Protein AF-A0A257Y8H1-F1 (afdb_monomer_lite)

Radius of gyration: 10.43 Å; chains: 1; bounding box: 22×20×25 Å

Foldseek 3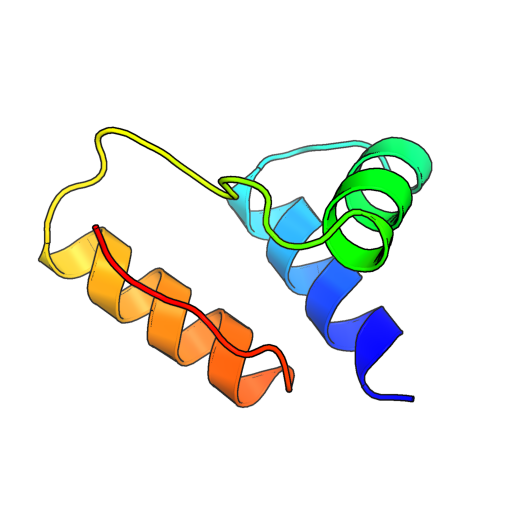Di:
DLLVLLLVLLCVQQVDDSVVSSCPSVVPPDDSDPPDDPVVLVVSQVSNVVSPDHDDDD

Secondary structure (DSSP, 8-state):
-THHHHHHHHHHHH---HHHHHHHHHT-S--S--S--HHHHHHHHHHHHHTT------

Sequence (58 aa):
DKKIEVIKEVRAITGLGLKQAKDLVEGAPKPVKEGVAKDEAEKLKAQLEKAGAKVELK

Structure (mmCIF, N/CA/C/O backbone):
data_AF-A0A257Y8H1-F1
#
_entry.id   AF-A0A257Y8H1-F1
#
loop_
_atom_site.group_PDB
_atom_site.id
_atom_site.type_symbol
_atom_site.label_atom_id
_atom_site.label_alt_id
_atom_site.label_comp_id
_atom_site.label_asym_id
_atom_site.label_entity_id
_atom_site.label_seq_id
_atom_site.pdbx_PDB_ins_code
_atom_site.Cartn_x
_atom_site.Cartn_y
_atom_site.Cartn_z
_atom_site.occupancy
_atom_site.B_iso_or_equiv
_atom_site.auth_seq_id
_atom_site.auth_comp_id
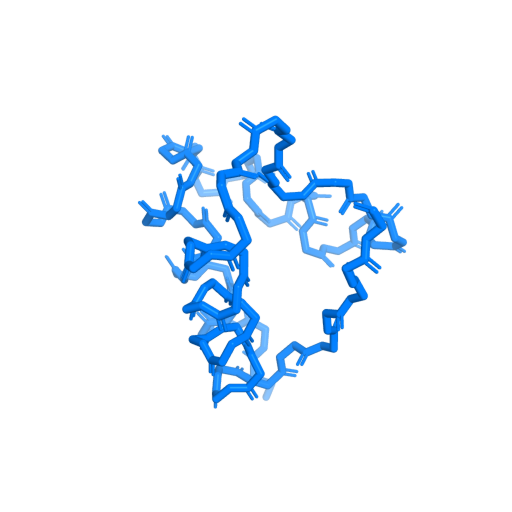_atom_site.auth_asym_id
_atom_site.auth_atom_id
_atom_site.pdbx_PDB_model_num
ATOM 1 N N . ASP A 1 1 ? 9.200 -9.821 -12.185 1.00 66.19 1 ASP A N 1
ATOM 2 C CA . ASP A 1 1 ? 8.982 -8.797 -11.143 1.00 66.19 1 ASP A CA 1
ATOM 3 C C . ASP A 1 1 ? 7.519 -8.671 -10.751 1.00 66.19 1 ASP A C 1
ATOM 5 O O . ASP A 1 1 ? 6.715 -8.260 -11.577 1.00 66.19 1 ASP A O 1
ATOM 9 N N . LYS A 1 2 ? 7.175 -8.958 -9.489 1.00 84.25 2 LYS A N 1
ATOM 10 C CA . LYS A 1 2 ? 5.830 -8.701 -8.931 1.00 84.25 2 LYS A CA 1
ATOM 11 C C . LYS A 1 2 ? 5.555 -7.207 -8.667 1.00 84.25 2 LYS A C 1
ATOM 13 O O . LYS A 1 2 ? 4.441 -6.813 -8.348 1.00 84.25 2 LYS A O 1
ATOM 18 N N . LYS A 1 3 ? 6.557 -6.337 -8.861 1.00 83.81 3 LYS A N 1
ATOM 19 C CA . LYS A 1 3 ? 6.455 -4.881 -8.650 1.00 83.81 3 LYS A CA 1
ATOM 20 C C . LYS A 1 3 ? 5.306 -4.226 -9.414 1.00 83.81 3 LYS A C 1
ATOM 22 O O . LYS A 1 3 ? 4.688 -3.312 -8.887 1.00 83.81 3 LYS A O 1
ATOM 27 N N . ILE A 1 4 ? 5.005 -4.675 -10.633 1.00 90.50 4 ILE A N 1
ATOM 28 C CA . ILE A 1 4 ? 3.911 -4.093 -11.427 1.00 90.50 4 ILE A CA 1
ATOM 29 C C . ILE A 1 4 ? 2.554 -4.361 -10.761 1.00 90.50 4 ILE A C 1
ATOM 31 O O . ILE A 1 4 ? 1.707 -3.471 -10.738 1.00 90.50 4 ILE A O 1
ATOM 35 N N . GLU A 1 5 ? 2.356 -5.556 -10.203 1.00 92.44 5 GLU A N 1
ATOM 36 C CA . GLU A 1 5 ? 1.129 -5.927 -9.488 1.00 92.44 5 GLU A CA 1
ATOM 37 C C . GLU A 1 5 ? 0.990 -5.103 -8.208 1.00 92.44 5 GLU A C 1
ATOM 39 O O . GLU A 1 5 ? -0.044 -4.477 -7.994 1.00 92.44 5 GLU A O 1
ATOM 44 N N . VAL A 1 6 ? 2.072 -4.975 -7.433 1.00 91.94 6 VAL A N 1
ATOM 45 C CA . VAL A 1 6 ? 2.098 -4.113 -6.241 1.00 91.94 6 VAL A CA 1
ATOM 46 C C . VAL A 1 6 ? 1.783 -2.656 -6.591 1.00 91.94 6 VAL A C 1
ATOM 48 O O . VAL A 1 6 ? 0.985 -2.024 -5.908 1.00 91.94 6 VAL A O 1
ATOM 51 N N . ILE A 1 7 ? 2.357 -2.112 -7.671 1.00 92.69 7 ILE A N 1
ATOM 52 C CA . ILE A 1 7 ? 2.077 -0.737 -8.113 1.00 92.69 7 ILE A CA 1
ATOM 53 C C . ILE A 1 7 ? 0.602 -0.583 -8.502 1.00 92.69 7 ILE A C 1
ATOM 55 O O . ILE A 1 7 ? 0.005 0.442 -8.182 1.00 92.69 7 ILE A O 1
ATOM 59 N N . LYS A 1 8 ? -0.009 -1.572 -9.168 1.00 91.81 8 LYS A N 1
ATOM 60 C CA . LYS A 1 8 ? -1.445 -1.534 -9.496 1.00 91.81 8 LYS A CA 1
ATOM 61 C C . LYS A 1 8 ? -2.307 -1.483 -8.236 1.00 91.81 8 LYS A C 1
ATOM 63 O O . LYS A 1 8 ? -3.186 -0.627 -8.160 1.00 91.81 8 LYS A O 1
ATOM 68 N N . GLU A 1 9 ? -2.016 -2.327 -7.250 1.00 92.94 9 GLU A N 1
ATOM 69 C CA . GLU A 1 9 ? -2.754 -2.347 -5.983 1.00 92.94 9 GLU A CA 1
ATOM 70 C C . GLU A 1 9 ? -2.552 -1.057 -5.185 1.00 92.94 9 GLU A C 1
ATOM 72 O O . GLU A 1 9 ? -3.521 -0.424 -4.779 1.00 92.94 9 GLU A O 1
ATOM 77 N N . VAL A 1 10 ? -1.312 -0.578 -5.044 1.00 91.50 10 VAL A N 1
ATOM 78 C CA . VAL A 1 10 ? -1.024 0.704 -4.379 1.00 91.50 10 VAL A CA 1
ATOM 79 C C . VAL A 1 10 ? -1.788 1.847 -5.044 1.00 91.50 10 VAL A C 1
ATOM 81 O O . VAL A 1 10 ? -2.362 2.675 -4.341 1.00 91.50 10 VAL A O 1
ATOM 84 N N . ARG A 1 11 ? -1.871 1.889 -6.380 1.00 93.31 11 ARG A N 1
ATOM 85 C CA . ARG A 1 11 ? -2.678 2.897 -7.091 1.00 93.31 11 ARG A CA 1
ATOM 86 C C . ARG A 1 11 ? -4.166 2.774 -6.792 1.00 93.31 11 ARG A C 1
ATOM 88 O O . ARG A 1 11 ? -4.808 3.799 -6.604 1.00 93.31 11 ARG A O 1
ATOM 95 N N . ALA A 1 12 ? -4.707 1.559 -6.746 1.00 91.62 12 ALA A N 1
ATOM 96 C CA . ALA A 1 12 ? -6.115 1.338 -6.427 1.00 91.62 12 ALA A CA 1
ATOM 97 C C . ALA A 1 12 ? -6.450 1.765 -4.986 1.00 91.62 12 ALA A C 1
ATOM 99 O O . ALA A 1 12 ? -7.508 2.337 -4.745 1.00 91.62 12 ALA A O 1
ATOM 100 N N . ILE A 1 13 ? -5.528 1.539 -4.047 1.00 90.31 13 ILE A N 1
ATOM 101 C CA . ILE A 1 13 ? -5.700 1.842 -2.619 1.00 90.31 13 ILE A CA 1
ATOM 102 C C . ILE A 1 13 ? -5.551 3.340 -2.327 1.00 90.31 13 ILE A C 1
ATOM 104 O O . ILE A 1 13 ? -6.295 3.893 -1.518 1.00 90.31 13 ILE A O 1
ATOM 108 N N . THR A 1 14 ? -4.565 3.986 -2.955 1.00 89.12 14 THR A N 1
ATOM 109 C CA . THR A 1 14 ? -4.153 5.367 -2.640 1.00 89.12 14 THR A CA 1
ATOM 110 C C . THR A 1 14 ? -4.658 6.407 -3.637 1.00 89.12 14 THR A C 1
ATOM 112 O O . THR A 1 14 ? -4.595 7.600 -3.359 1.00 89.12 14 THR A O 1
ATOM 115 N N . GLY A 1 15 ? -5.118 5.984 -4.819 1.00 90.56 15 GLY A N 1
ATOM 116 C CA . GLY A 1 15 ? -5.504 6.883 -5.910 1.00 90.56 15 GLY A CA 1
ATOM 117 C C . GLY A 1 15 ? -4.330 7.618 -6.570 1.00 90.56 15 GLY A C 1
ATOM 118 O O . GLY A 1 15 ? -4.548 8.493 -7.405 1.00 90.56 15 GLY A O 1
ATOM 119 N N . LEU A 1 16 ? -3.084 7.286 -6.217 1.00 91.88 16 LEU A N 1
ATOM 120 C CA . LEU A 1 16 ? -1.895 7.961 -6.733 1.00 91.88 16 LEU A CA 1
ATOM 121 C C . LEU A 1 16 ? -1.682 7.727 -8.241 1.00 91.88 16 LEU A C 1
ATOM 123 O O . LEU A 1 16 ? -2.013 6.679 -8.813 1.00 91.88 16 LEU A O 1
ATOM 127 N N . GLY A 1 17 ? -1.048 8.703 -8.896 1.00 93.56 17 GLY A N 1
ATOM 128 C CA . GLY A 1 17 ? -0.604 8.569 -10.282 1.00 93.56 17 GLY A CA 1
ATOM 129 C C . GLY A 1 17 ? 0.462 7.477 -10.448 1.00 93.56 17 GLY A C 1
ATOM 130 O O . GLY A 1 17 ? 1.132 7.090 -9.492 1.00 93.56 17 GLY A O 1
ATOM 131 N N . LEU A 1 18 ? 0.669 6.995 -11.682 1.00 92.19 18 LEU A N 1
ATOM 132 C CA . LEU A 1 18 ? 1.617 5.902 -11.970 1.00 92.19 18 LEU A CA 1
ATOM 133 C C . LEU A 1 18 ? 3.029 6.179 -11.432 1.00 92.19 18 LEU A C 1
ATOM 135 O O . LEU A 1 18 ? 3.646 5.296 -10.841 1.00 92.19 18 LEU A O 1
ATOM 139 N N . LYS A 1 19 ? 3.513 7.413 -11.602 1.00 91.69 19 LYS A N 1
ATOM 140 C CA . LYS A 1 19 ? 4.824 7.835 -11.102 1.00 91.69 19 LYS A CA 1
ATOM 141 C C . LYS A 1 19 ? 4.884 7.806 -9.572 1.00 91.69 19 LYS A C 1
ATOM 143 O O . LYS A 1 19 ? 5.793 7.212 -9.016 1.00 91.69 19 LYS A O 1
ATOM 148 N N . GLN A 1 20 ? 3.894 8.391 -8.901 1.00 91.44 20 GLN A N 1
ATOM 149 C CA . GLN A 1 20 ? 3.850 8.469 -7.437 1.00 91.44 20 GLN A CA 1
ATOM 150 C C . GLN A 1 20 ? 3.744 7.083 -6.791 1.00 91.44 20 GLN A C 1
ATOM 152 O O . GLN A 1 20 ? 4.430 6.810 -5.813 1.00 91.44 20 GLN A O 1
ATOM 157 N N . ALA A 1 21 ? 2.930 6.188 -7.354 1.00 91.56 21 ALA A N 1
ATOM 158 C CA . ALA A 1 21 ? 2.818 4.823 -6.855 1.00 91.56 21 ALA A CA 1
ATOM 159 C C . ALA A 1 21 ? 4.101 4.015 -7.077 1.00 91.56 21 ALA A C 1
ATOM 161 O O . ALA A 1 21 ? 4.502 3.254 -6.200 1.00 91.56 21 ALA A O 1
ATOM 162 N N . LYS A 1 22 ? 4.780 4.211 -8.215 1.00 91.31 22 LYS A N 1
ATOM 163 C CA . LYS A 1 22 ? 6.107 3.634 -8.448 1.00 91.31 22 LYS A CA 1
ATOM 164 C C . LYS A 1 22 ? 7.118 4.144 -7.412 1.00 91.31 22 LYS A C 1
ATOM 166 O O . LYS A 1 22 ? 7.753 3.325 -6.758 1.00 91.31 22 LYS A O 1
ATOM 171 N N . ASP A 1 23 ? 7.186 5.458 -7.198 1.00 93.19 23 ASP A N 1
ATOM 172 C CA . ASP A 1 23 ? 8.072 6.095 -6.209 1.00 93.19 23 ASP A CA 1
ATOM 173 C C . ASP A 1 23 ? 7.765 5.636 -4.759 1.00 93.19 23 ASP A C 1
ATOM 175 O O . ASP A 1 23 ? 8.650 5.614 -3.896 1.00 93.19 23 ASP A O 1
ATOM 179 N N . LEU A 1 24 ? 6.511 5.262 -4.468 1.00 91.00 24 LEU A N 1
ATOM 180 C CA . LEU A 1 24 ? 6.084 4.717 -3.174 1.00 91.00 24 LEU A CA 1
ATOM 181 C C . LEU A 1 24 ? 6.548 3.266 -2.992 1.00 91.00 24 LEU A C 1
ATOM 183 O O . LEU A 1 24 ? 7.129 2.943 -1.959 1.00 91.00 24 LEU A O 1
ATOM 187 N N . VAL A 1 25 ? 6.340 2.413 -4.001 1.00 90.31 25 VAL A N 1
ATOM 188 C CA . VAL A 1 25 ? 6.735 0.992 -3.977 1.00 90.31 25 VAL A CA 1
ATOM 189 C C . VAL A 1 25 ? 8.255 0.819 -4.018 1.00 90.31 25 VAL A C 1
ATOM 191 O O . VAL A 1 25 ? 8.795 -0.032 -3.315 1.00 90.31 25 VAL A O 1
ATOM 194 N N . GLU A 1 26 ? 8.964 1.622 -4.815 1.00 91.38 26 GLU A N 1
ATOM 195 C CA . GLU A 1 26 ? 10.432 1.602 -4.889 1.00 91.38 26 GLU A CA 1
ATOM 196 C C . GLU A 1 26 ? 11.089 2.259 -3.671 1.00 91.38 26 GLU A C 1
ATO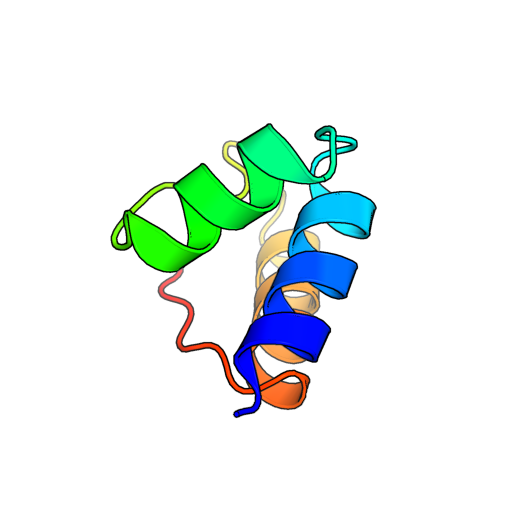M 198 O O . GLU A 1 26 ? 12.204 1.896 -3.308 1.00 91.38 26 GLU A O 1
ATOM 203 N N . GLY A 1 27 ? 10.392 3.191 -3.019 1.00 89.25 27 GLY A N 1
ATOM 204 C CA . GLY A 1 27 ? 10.865 3.890 -1.828 1.00 89.25 27 GLY A CA 1
ATOM 205 C C . GLY A 1 27 ? 10.501 3.222 -0.503 1.00 89.25 27 GLY A C 1
ATOM 206 O O . GLY A 1 27 ? 10.540 3.911 0.514 1.00 89.25 27 GLY A O 1
ATOM 207 N N . ALA A 1 28 ? 10.094 1.948 -0.498 1.00 85.81 28 ALA A N 1
ATOM 208 C CA . ALA A 1 28 ? 9.760 1.224 0.726 1.00 85.81 28 ALA A CA 1
ATOM 209 C C . ALA A 1 28 ? 10.956 1.185 1.711 1.00 85.81 28 ALA A C 1
ATOM 211 O O . ALA A 1 28 ? 12.095 1.025 1.267 1.00 85.81 28 ALA A O 1
ATOM 212 N N . PRO A 1 29 ? 10.726 1.276 3.039 1.00 87.69 29 PRO A N 1
ATOM 213 C CA . PRO A 1 29 ? 9.426 1.279 3.718 1.00 87.69 29 PRO A CA 1
ATOM 214 C C . PRO A 1 29 ? 8.762 2.670 3.754 1.00 87.69 29 PRO A C 1
ATOM 216 O O . PRO A 1 29 ? 9.332 3.630 4.265 1.00 87.69 29 PRO A O 1
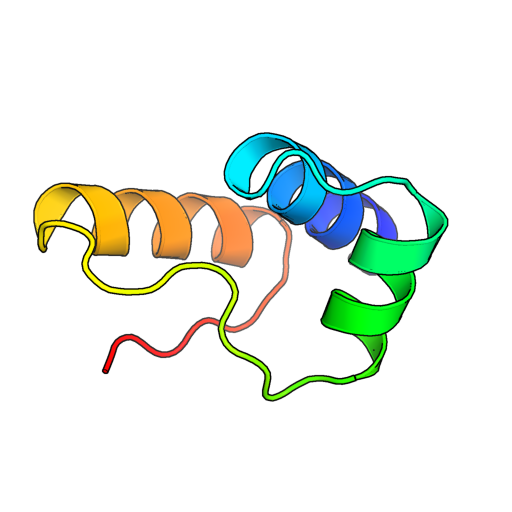ATOM 219 N N . LYS A 1 30 ? 7.524 2.767 3.251 1.00 87.81 30 LYS A N 1
ATOM 220 C CA . LYS A 1 30 ? 6.667 3.966 3.302 1.00 87.81 30 LYS A CA 1
ATOM 221 C C . LYS A 1 30 ? 5.224 3.575 3.642 1.00 87.81 30 LYS A C 1
ATOM 223 O O . LYS A 1 30 ? 4.796 2.498 3.221 1.00 87.81 30 LYS A O 1
ATOM 228 N N . PRO A 1 31 ? 4.469 4.425 4.361 1.00 88.44 31 PRO A N 1
ATOM 229 C CA . PRO A 1 31 ? 3.059 4.171 4.631 1.00 88.44 31 PRO A CA 1
ATOM 230 C C . PRO A 1 31 ? 2.248 4.212 3.329 1.00 88.44 31 PRO A C 1
ATOM 232 O O . PRO A 1 31 ? 2.348 5.156 2.546 1.00 88.44 31 PRO A O 1
ATOM 235 N N . VAL A 1 32 ? 1.453 3.164 3.089 1.00 86.75 32 VAL A N 1
ATOM 236 C 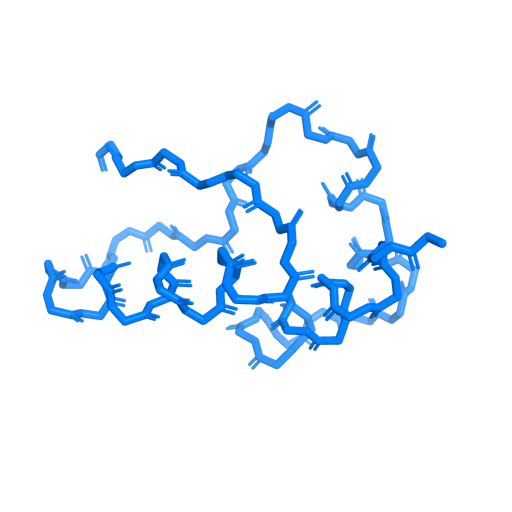CA . VAL A 1 32 ? 0.518 3.092 1.950 1.00 86.75 32 VAL A CA 1
ATOM 237 C C . VAL A 1 32 ? -0.807 3.753 2.322 1.00 86.75 32 VAL A C 1
ATOM 239 O O . VAL A 1 32 ? -1.387 4.470 1.516 1.00 86.75 32 VAL A O 1
ATOM 242 N N . LYS A 1 33 ? -1.288 3.523 3.546 1.00 84.44 33 LYS A N 1
ATOM 243 C CA . LYS A 1 33 ? -2.503 4.136 4.082 1.00 84.44 33 LYS A CA 1
ATOM 244 C C . LYS A 1 33 ? -2.419 4.181 5.605 1.00 84.44 33 LYS A C 1
ATOM 246 O O . LYS A 1 33 ? -1.917 3.238 6.210 1.00 84.44 33 LYS A O 1
ATOM 251 N N . GLU A 1 34 ? -2.896 5.266 6.201 1.00 87.44 34 GLU A N 1
ATOM 252 C CA . GLU A 1 34 ? -2.850 5.518 7.645 1.00 87.44 34 GLU A CA 1
ATOM 253 C C . GLU A 1 34 ? -4.267 5.771 8.174 1.00 87.44 34 GLU A C 1
ATOM 255 O O . GLU A 1 34 ? -5.146 6.188 7.419 1.00 87.44 34 GLU A O 1
ATOM 260 N N . GLY A 1 35 ? -4.500 5.501 9.462 1.00 85.94 35 GLY A N 1
ATOM 261 C CA . GLY A 1 35 ? -5.795 5.762 10.108 1.00 85.94 35 GLY A CA 1
ATOM 262 C C . GLY A 1 35 ? -6.951 4.883 9.617 1.00 85.94 35 GLY A C 1
ATOM 263 O O . GLY A 1 35 ? -8.111 5.263 9.757 1.00 85.94 35 GLY A O 1
ATOM 264 N N . VAL A 1 36 ? -6.652 3.723 9.028 1.00 86.50 36 VAL A N 1
ATOM 265 C CA . VAL A 1 36 ? -7.663 2.754 8.586 1.00 86.50 36 VAL A CA 1
ATOM 266 C C . VAL A 1 36 ? -8.118 1.864 9.740 1.00 86.50 36 VAL A C 1
ATOM 268 O O . VAL A 1 36 ? -7.346 1.551 10.647 1.00 86.50 36 VAL A O 1
ATOM 271 N N . ALA A 1 37 ? -9.376 1.422 9.698 1.00 92.94 37 ALA A N 1
ATOM 272 C CA . ALA A 1 37 ? -9.880 0.438 10.650 1.00 92.94 37 ALA A CA 1
ATOM 273 C C . ALA A 1 37 ? -9.108 -0.883 10.518 1.00 92.94 37 ALA A C 1
ATOM 275 O O . ALA A 1 37 ? -8.637 -1.227 9.434 1.00 92.94 37 ALA A O 1
ATOM 276 N N . LYS A 1 38 ? -9.027 -1.662 11.603 1.00 88.50 38 LYS A N 1
ATOM 277 C CA . LYS A 1 38 ? -8.297 -2.940 11.622 1.00 88.50 38 LYS A CA 1
ATOM 278 C C . LYS A 1 38 ? -8.741 -3.891 10.501 1.00 88.50 38 LYS A C 1
ATOM 280 O O . LYS A 1 38 ? -7.897 -4.471 9.825 1.00 88.50 38 LYS A O 1
ATOM 285 N N . ASP A 1 39 ? -10.044 -3.964 10.237 1.00 90.88 39 ASP A N 1
ATOM 286 C CA . ASP A 1 39 ? -10.603 -4.799 9.166 1.00 90.88 39 ASP A CA 1
ATOM 287 C C . ASP A 1 39 ? -10.176 -4.332 7.765 1.00 90.88 39 ASP A C 1
ATOM 289 O O . ASP A 1 39 ? -9.977 -5.142 6.859 1.00 90.88 39 ASP A O 1
ATOM 293 N N . GLU A 1 40 ? -10.036 -3.020 7.561 1.00 89.56 40 GLU A N 1
ATOM 294 C CA . GLU A 1 40 ? -9.529 -2.462 6.305 1.00 89.56 40 GLU A CA 1
ATOM 295 C C . GLU A 1 40 ? -8.019 -2.699 6.192 1.00 89.56 40 GLU A C 1
ATOM 297 O O . GLU A 1 40 ? -7.552 -3.149 5.150 1.00 89.56 40 GLU A O 1
ATOM 302 N N . ALA A 1 41 ? -7.265 -2.499 7.274 1.00 89.88 41 ALA A N 1
ATOM 303 C CA . ALA A 1 41 ? -5.831 -2.764 7.331 1.00 89.88 41 ALA A CA 1
ATOM 304 C C . ALA A 1 41 ? -5.496 -4.220 6.959 1.00 89.88 41 ALA A C 1
ATOM 306 O O . ALA A 1 41 ? -4.615 -4.468 6.134 1.00 89.88 41 ALA A O 1
ATOM 307 N N . GLU A 1 42 ? -6.235 -5.188 7.506 1.00 92.19 42 GLU A N 1
ATOM 308 C CA . GLU A 1 42 ? -6.051 -6.609 7.199 1.00 92.19 42 GLU A CA 1
ATOM 309 C C . GLU A 1 42 ? -6.408 -6.945 5.744 1.00 92.19 42 GLU A C 1
ATOM 311 O O . GLU A 1 42 ? -5.674 -7.692 5.088 1.00 92.19 42 GLU A O 1
ATOM 316 N N . LYS A 1 43 ? -7.473 -6.345 5.191 1.00 92.00 43 LYS A N 1
ATOM 317 C CA . LYS A 1 43 ? -7.824 -6.493 3.767 1.00 92.00 43 LYS A CA 1
ATOM 318 C C . LYS A 1 43 ? -6.725 -5.956 2.853 1.00 92.00 43 LYS A C 1
ATOM 320 O O . LYS A 1 43 ? -6.315 -6.653 1.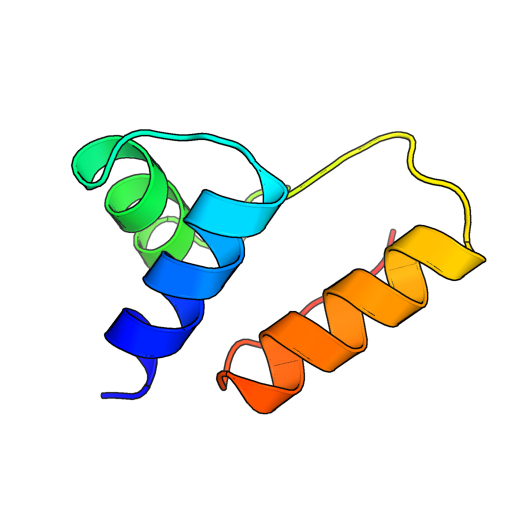925 1.00 92.00 43 LYS A O 1
ATOM 325 N N . LEU A 1 44 ? -6.223 -4.753 3.134 1.00 91.19 44 LEU A N 1
ATOM 326 C CA . LEU A 1 44 ? -5.156 -4.117 2.359 1.00 91.19 44 LEU A CA 1
ATOM 327 C C . LEU A 1 44 ? -3.856 -4.919 2.435 1.00 91.19 44 LEU A C 1
ATOM 329 O O . LEU A 1 44 ? -3.212 -5.139 1.410 1.00 91.19 44 LEU A O 1
ATOM 333 N N . LYS A 1 45 ? -3.506 -5.419 3.627 1.00 90.88 45 LYS A N 1
ATOM 334 C CA . LYS A 1 45 ? -2.373 -6.329 3.818 1.00 90.88 45 LYS A CA 1
ATOM 335 C C . LYS A 1 45 ? -2.511 -7.566 2.939 1.00 90.88 45 LYS A C 1
ATOM 337 O O . LYS A 1 45 ? -1.607 -7.849 2.161 1.00 90.88 45 LYS A O 1
ATOM 342 N N . ALA A 1 46 ? -3.641 -8.268 3.011 1.00 92.88 46 ALA A N 1
ATOM 343 C CA . ALA A 1 46 ? -3.858 -9.483 2.231 1.00 92.88 46 ALA A CA 1
ATOM 344 C C . ALA A 1 46 ? -3.813 -9.221 0.715 1.00 92.88 46 ALA A C 1
ATOM 346 O O . ALA A 1 46 ? -3.280 -10.032 -0.041 1.00 92.88 46 ALA A O 1
ATOM 347 N N . GLN A 1 47 ? -4.360 -8.092 0.260 1.00 91.50 47 GLN A N 1
ATOM 348 C CA . GLN A 1 47 ? -4.375 -7.700 -1.150 1.00 91.50 47 GLN A CA 1
ATOM 349 C C . GLN A 1 47 ? -2.960 -7.399 -1.672 1.00 91.50 47 GLN A C 1
ATOM 351 O O . GLN A 1 47 ? -2.550 -7.927 -2.706 1.00 91.50 47 GLN A O 1
ATOM 356 N N . LEU A 1 48 ? -2.174 -6.634 -0.912 1.00 91.25 48 LEU A N 1
ATOM 357 C CA . LEU A 1 48 ? -0.790 -6.297 -1.248 1.00 91.25 48 LEU A CA 1
ATOM 358 C C . LEU A 1 48 ? 0.158 -7.505 -1.138 1.00 91.25 48 LEU A C 1
ATOM 360 O O . LEU A 1 48 ? 1.030 -7.670 -1.990 1.00 91.25 48 LEU A O 1
ATOM 364 N N . GLU A 1 49 ? -0.025 -8.384 -0.147 1.00 91.88 49 GLU A N 1
ATOM 365 C CA . GLU A 1 49 ? 0.758 -9.622 -0.005 1.00 91.88 49 GLU A CA 1
ATOM 366 C C . GLU A 1 49 ? 0.492 -10.609 -1.146 1.00 91.88 49 GLU A C 1
ATOM 368 O O . GLU A 1 49 ? 1.434 -11.196 -1.686 1.00 91.88 49 GLU A O 1
ATOM 373 N N . LYS A 1 50 ? -0.764 -10.733 -1.598 1.00 92.44 50 LYS A N 1
ATOM 374 C CA . LYS A 1 50 ? -1.111 -11.507 -2.804 1.00 92.44 50 LYS A CA 1
ATOM 375 C C . LYS A 1 50 ? -0.426 -10.959 -4.054 1.00 92.44 50 LYS A C 1
ATOM 377 O O . LYS A 1 50 ? 0.069 -11.744 -4.860 1.00 92.44 50 LYS A O 1
ATOM 382 N N . ALA A 1 51 ? -0.336 -9.635 -4.176 1.00 90.00 51 ALA A N 1
ATOM 383 C CA . ALA A 1 51 ? 0.400 -8.962 -5.245 1.00 90.00 51 ALA A CA 1
ATOM 384 C C . ALA A 1 51 ? 1.932 -9.062 -5.096 1.00 90.00 51 ALA A C 1
ATOM 386 O O . ALA A 1 51 ? 2.668 -8.608 -5.967 1.00 90.00 51 ALA A O 1
ATOM 387 N N . GLY A 1 52 ? 2.441 -9.663 -4.014 1.00 88.69 52 GLY A N 1
ATOM 388 C CA . GLY A 1 52 ? 3.867 -9.903 -3.801 1.00 88.69 52 GLY A CA 1
ATOM 389 C C . GLY A 1 52 ? 4.612 -8.811 -3.039 1.00 88.69 52 GLY A C 1
ATOM 390 O O . GLY A 1 52 ? 5.844 -8.828 -3.039 1.00 88.69 52 GLY A O 1
ATOM 391 N N . ALA A 1 53 ? 3.906 -7.877 -2.400 1.00 89.94 53 ALA A N 1
ATOM 392 C CA . ALA A 1 53 ? 4.502 -6.963 -1.432 1.00 89.94 53 ALA A CA 1
ATOM 393 C C . ALA A 1 53 ? 4.609 -7.614 -0.050 1.00 89.94 53 ALA A C 1
ATOM 395 O O . ALA A 1 53 ? 3.917 -8.575 0.265 1.00 89.94 53 ALA A O 1
ATOM 396 N N . LYS A 1 54 ? 5.459 -7.055 0.807 1.00 88.00 54 LYS A N 1
ATOM 397 C CA . LYS A 1 54 ? 5.474 -7.366 2.237 1.00 88.00 54 LYS A CA 1
ATOM 398 C C . LYS A 1 54 ? 4.877 -6.172 2.972 1.00 88.00 54 LYS A C 1
ATOM 400 O O . LYS A 1 54 ? 5.387 -5.065 2.814 1.00 88.00 54 LYS A O 1
ATOM 405 N N . VAL A 1 55 ? 3.806 -6.386 3.735 1.00 89.44 55 VAL A N 1
ATOM 406 C CA . VAL A 1 55 ? 3.099 -5.314 4.450 1.00 89.44 55 VAL A CA 1
ATOM 407 C C . VAL A 1 55 ? 3.199 -5.527 5.952 1.00 89.44 55 VAL A C 1
ATOM 409 O O . VAL A 1 55 ? 2.933 -6.610 6.470 1.00 89.44 55 VAL A O 1
ATOM 412 N N . GLU A 1 56 ? 3.568 -4.461 6.651 1.00 87.94 56 GLU A N 1
ATOM 413 C CA . GLU A 1 56 ? 3.581 -4.388 8.106 1.00 87.94 56 GLU A CA 1
ATOM 414 C C . GLU A 1 56 ? 2.421 -3.493 8.553 1.00 87.94 56 GLU A C 1
ATOM 416 O O . GLU A 1 56 ? 2.250 -2.396 8.022 1.00 87.94 56 GLU A O 1
ATOM 421 N N . LEU A 1 57 ? 1.607 -3.980 9.491 1.00 85.50 57 LEU A N 1
ATOM 422 C CA . LEU A 1 57 ? 0.544 -3.194 10.117 1.00 85.50 57 LEU A CA 1
ATOM 423 C C . LEU A 1 57 ? 1.101 -2.610 11.414 1.00 85.50 57 LEU A C 1
ATOM 425 O O . LEU A 1 57 ? 1.620 -3.367 12.236 1.00 85.50 57 LEU A O 1
ATOM 429 N N . LYS A 1 58 ? 1.007 -1.290 11.564 1.00 78.12 58 LYS A N 1
ATOM 430 C CA . LYS A 1 58 ? 1.383 -0.539 12.765 1.00 78.12 58 LYS A CA 1
ATOM 431 C C . LYS A 1 58 ? 0.176 0.200 13.313 1.00 78.12 58 LYS A C 1
ATOM 433 O O . LYS A 1 58 ? -0.691 0.566 12.487 1.00 78.12 58 LYS A O 1
#

pLDDT: mean 89.45, std 4.22, range [66.19, 93.56]